Protein AF-A0A392SJQ6-F1 (afdb_monomer)

pLDDT: mean 71.36, std 21.28, range [34.12, 95.5]

Solvent-accessible surface area (backbone atoms only — not comparable to full-atom values): 6394 Å² total; per-residue (Å²): 141,80,86,84,78,87,84,79,83,85,81,83,77,79,76,85,79,89,70,94,66,86,81,72,77,79,90,54,102,75,75,79,84,72,92,80,87,76,83,51,74,65,56,51,53,47,63,72,72,57,84,88,84,81,76,66,92,79,55,59,66,70,62,54,51,51,51,42,38,74,72,68,53,77,89,69,92,82,78,80,76,72,86,78,129

Radius of gyration: 23.46 Å; Cα contacts (8 Å, |Δi|>4): 9; chains: 1; bounding box: 56×58×43 Å

Sequence (85 aa):
MVQKKDVVSEETKGDTFLGGGSSTILKNPSMKLVRMYRSTMDDLKWARKGAVSTVINGEAVPLVQQRIEDAGFTDLVITPLGADK

Foldseek 3Di:
DDDDDDDDDDDPPDDDDPDDDPPPPPPDPPDDDDDDDDDDPVNVVVVVVPDDDDDPPPDDPVVVVVVCVVVVNVPDDDDDPDPDD

Secondary structure (DSSP, 8-state):
----------------------------TT----------HHHHHHHHH----PPGGG--HHHHHHHHHHTT--S----------

Organism: NCBI:txid97028

Structure (mmCIF, N/CA/C/O backbone):
data_AF-A0A392SJQ6-F1
#
_entry.id   AF-A0A392SJQ6-F1
#
loop_
_atom_site.group_PDB
_atom_site.id
_atom_site.type_symbol
_atom_site.label_atom_id
_atom_site.label_alt_id
_atom_site.label_comp_id
_atom_site.label_asym_id
_atom_site.label_entity_id
_atom_site.label_seq_id
_atom_site.pdbx_PDB_ins_code
_atom_site.Cartn_x
_atom_site.Cartn_y
_atom_site.Cartn_z
_atom_site.occupancy
_atom_site.B_iso_or_equiv
_atom_site.auth_seq_id
_atom_site.auth_comp_id
_atom_site.auth_asym_id
_atom_site.auth_atom_id
_atom_site.pdbx_PDB_model_num
ATOM 1 N N . MET A 1 1 ? 50.163 -15.070 -5.111 1.00 39.50 1 MET A N 1
ATOM 2 C CA . MET A 1 1 ? 49.011 -15.140 -6.034 1.00 39.50 1 MET A CA 1
ATOM 3 C C . MET A 1 1 ? 47.927 -14.219 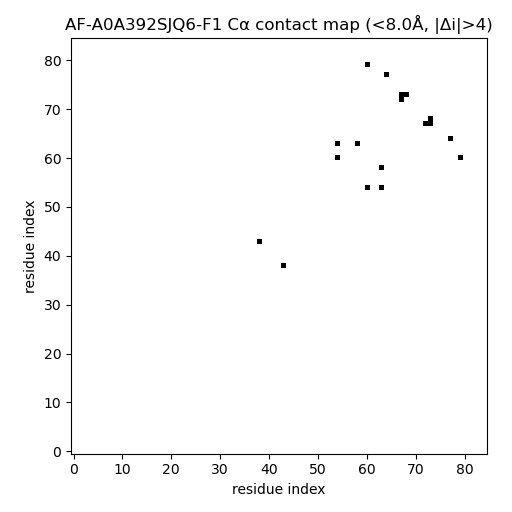-5.504 1.00 39.50 1 MET A C 1
ATOM 5 O O . MET A 1 1 ? 47.297 -14.560 -4.517 1.00 39.50 1 MET A O 1
ATOM 9 N N . VAL A 1 2 ? 47.737 -13.051 -6.109 1.00 37.00 2 VAL A N 1
ATOM 10 C CA . VAL A 1 2 ? 46.523 -12.248 -5.915 1.00 37.00 2 VAL A CA 1
ATOM 11 C C . VAL A 1 2 ? 46.045 -11.924 -7.316 1.00 37.00 2 VAL A C 1
ATOM 13 O O . VAL A 1 2 ? 46.712 -11.198 -8.050 1.00 37.00 2 VAL A O 1
ATOM 16 N N . GLN A 1 3 ? 44.958 -12.573 -7.725 1.00 44.62 3 GLN A N 1
ATOM 17 C CA . GLN A 1 3 ? 44.323 -12.272 -8.995 1.00 44.62 3 GLN A CA 1
ATOM 18 C C . GLN A 1 3 ? 43.511 -10.992 -8.837 1.00 44.62 3 GLN A C 1
ATOM 20 O O . GLN A 1 3 ? 42.598 -10.905 -8.018 1.00 44.62 3 GLN A O 1
ATOM 25 N N . LYS A 1 4 ? 43.891 -10.008 -9.643 1.00 43.56 4 LYS A N 1
ATOM 26 C CA . LYS A 1 4 ? 43.121 -8.821 -9.979 1.00 43.56 4 LYS A CA 1
ATOM 27 C C . LYS A 1 4 ? 41.849 -9.268 -10.714 1.00 43.56 4 LYS A C 1
ATOM 29 O O . LYS A 1 4 ? 41.939 -10.059 -11.650 1.00 43.56 4 LYS A O 1
ATOM 34 N N . LYS A 1 5 ? 40.681 -8.775 -10.302 1.00 44.09 5 LYS A N 1
ATOM 35 C CA . LYS A 1 5 ? 39.474 -8.788 -11.135 1.00 44.09 5 LYS A CA 1
ATOM 36 C C . LYS A 1 5 ? 38.930 -7.374 -11.204 1.00 44.09 5 LYS A C 1
ATOM 38 O O . LYS A 1 5 ? 38.332 -6.875 -10.256 1.00 44.09 5 LYS A O 1
ATOM 43 N N . ASP A 1 6 ? 39.212 -6.752 -12.337 1.00 43.66 6 ASP A N 1
ATOM 44 C CA . ASP A 1 6 ? 38.555 -5.551 -12.815 1.00 43.66 6 ASP A CA 1
ATOM 45 C C . ASP A 1 6 ? 37.058 -5.867 -13.000 1.00 43.66 6 ASP A C 1
ATOM 47 O O . ASP A 1 6 ? 36.697 -6.766 -13.761 1.00 43.66 6 ASP A O 1
ATOM 51 N N . VAL A 1 7 ? 36.185 -5.170 -12.270 1.00 42.28 7 VAL A N 1
ATOM 52 C CA . VAL A 1 7 ? 34.743 -5.153 -12.553 1.00 42.28 7 VAL A CA 1
ATOM 53 C C . VAL A 1 7 ? 34.487 -3.929 -13.413 1.00 42.28 7 VAL A C 1
ATOM 55 O O . VAL A 1 7 ? 34.582 -2.790 -12.958 1.00 42.28 7 VAL A O 1
ATOM 58 N N . VAL A 1 8 ? 34.248 -4.208 -14.691 1.00 37.03 8 VAL A N 1
ATOM 59 C CA . VAL A 1 8 ? 33.953 -3.237 -15.736 1.00 37.03 8 VAL A CA 1
ATOM 60 C C . VAL A 1 8 ? 32.441 -2.989 -15.793 1.00 37.03 8 VAL A C 1
ATOM 62 O O . VAL A 1 8 ? 31.649 -3.925 -15.779 1.00 37.03 8 VAL A O 1
ATOM 65 N N . SER A 1 9 ? 32.118 -1.697 -15.809 1.00 42.78 9 SER A N 1
ATOM 66 C CA . SER A 1 9 ? 31.028 -0.971 -16.474 1.00 42.78 9 SER A CA 1
ATOM 67 C C . SER A 1 9 ? 29.614 -1.554 -16.572 1.00 42.78 9 SER A C 1
ATOM 69 O O . SER A 1 9 ? 29.367 -2.481 -17.331 1.00 42.78 9 SER A O 1
ATOM 71 N N . GLU A 1 10 ? 28.655 -0.784 -16.047 1.00 34.12 10 GLU A N 1
ATOM 72 C CA . GLU A 1 10 ? 27.490 -0.380 -16.844 1.00 34.12 10 GLU A CA 1
ATOM 73 C C . GLU A 1 10 ? 27.053 1.041 -16.438 1.00 34.12 10 GLU A C 1
ATOM 75 O O . GLU A 1 10 ? 26.240 1.253 -15.543 1.00 34.12 10 GLU A O 1
ATOM 80 N N . GLU A 1 11 ? 27.658 2.053 -17.067 1.00 36.91 11 GLU A N 1
ATOM 81 C CA . GLU A 1 11 ? 27.063 3.388 -17.116 1.00 36.91 11 GLU A CA 1
ATOM 82 C C . GLU A 1 11 ? 26.054 3.382 -18.265 1.00 36.91 11 GLU A C 1
ATOM 84 O O . GLU A 1 11 ? 26.422 3.409 -19.442 1.00 36.91 11 GLU A O 1
ATOM 89 N N . THR A 1 12 ? 24.764 3.329 -17.940 1.00 38.88 12 THR A N 1
ATOM 90 C CA . THR A 1 12 ? 23.706 3.562 -18.924 1.00 38.88 12 THR A CA 1
ATOM 91 C C . THR A 1 12 ? 23.752 5.019 -19.369 1.00 38.88 12 THR A C 1
ATOM 93 O O . THR A 1 12 ? 23.275 5.927 -18.688 1.00 38.88 12 THR A O 1
ATOM 96 N N . LYS A 1 13 ? 24.356 5.220 -20.541 1.00 41.62 13 LYS A N 1
ATOM 97 C CA . LYS A 1 13 ? 24.353 6.449 -21.329 1.00 41.62 13 LYS A CA 1
ATOM 98 C C . LYS A 1 13 ? 22.906 6.845 -21.631 1.00 41.62 1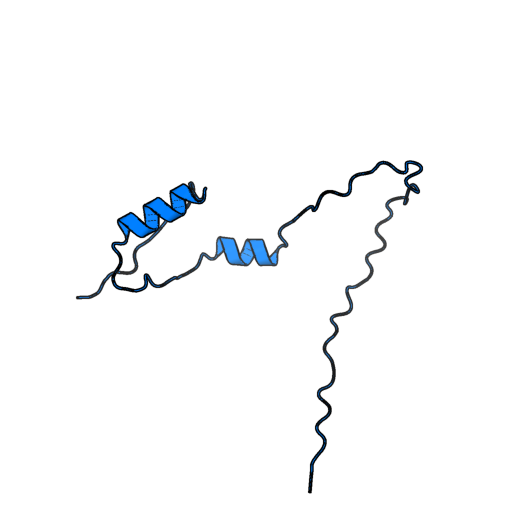3 LYS A C 1
ATOM 100 O O . LYS A 1 13 ? 22.274 6.276 -22.516 1.00 41.62 13 LYS A O 1
ATOM 105 N N . GLY A 1 14 ? 22.388 7.812 -20.874 1.00 37.34 14 GLY A N 1
ATOM 106 C CA . GLY A 1 14 ? 21.136 8.490 -21.191 1.00 37.34 14 GLY A CA 1
ATOM 107 C C . GLY A 1 14 ? 21.250 9.129 -22.570 1.00 37.34 14 GLY A C 1
ATOM 108 O O . GLY A 1 14 ? 22.080 10.012 -22.790 1.00 37.34 14 GLY A O 1
ATOM 109 N N . ASP A 1 15 ? 20.466 8.613 -23.508 1.00 37.91 15 ASP A N 1
ATOM 110 C CA . ASP A 1 15 ? 20.421 9.080 -24.882 1.00 37.91 15 ASP A CA 1
ATOM 111 C C . ASP A 1 15 ? 19.927 10.532 -24.950 1.00 37.91 15 ASP A C 1
ATOM 113 O O . ASP A 1 15 ? 19.028 10.963 -24.220 1.00 37.91 15 ASP A O 1
ATOM 117 N N . THR A 1 16 ? 20.570 11.307 -25.815 1.00 40.62 16 THR A N 1
ATOM 118 C CA . THR A 1 16 ? 20.337 12.739 -25.978 1.00 40.62 16 THR A CA 1
ATOM 119 C C . THR A 1 16 ? 19.134 12.943 -26.890 1.00 40.62 16 THR A C 1
ATOM 121 O O . THR A 1 16 ? 19.264 12.960 -28.111 1.00 40.62 16 THR A O 1
ATOM 124 N N . PHE A 1 17 ? 17.957 13.173 -26.308 1.00 34.66 17 PHE A N 1
ATOM 125 C CA . PHE A 1 17 ? 16.841 13.764 -27.043 1.00 34.66 17 PHE A CA 1
ATOM 126 C C . PHE A 1 17 ? 17.033 15.283 -27.142 1.00 34.66 17 PHE A C 1
ATOM 128 O O . PHE A 1 17 ? 16.752 16.032 -26.206 1.00 34.66 17 PHE A O 1
ATOM 135 N N . LEU A 1 18 ? 17.490 15.748 -28.308 1.00 44.06 18 LEU A N 1
ATOM 136 C CA . LEU A 1 18 ? 17.426 17.152 -28.719 1.00 44.06 18 LEU A CA 1
ATOM 137 C C . LEU A 1 18 ? 15.982 17.497 -29.115 1.00 44.06 18 LEU A C 1
ATOM 139 O O . LEU A 1 18 ? 15.633 17.558 -30.291 1.00 44.06 18 LEU A O 1
ATOM 143 N N . GLY A 1 19 ? 15.126 17.694 -28.115 1.00 36.34 19 GLY A N 1
ATOM 144 C CA . GLY A 1 19 ? 13.810 18.309 -28.277 1.00 36.34 19 GLY A CA 1
ATOM 145 C C . GLY A 1 19 ? 13.903 19.787 -27.918 1.00 36.34 19 GLY A C 1
ATOM 146 O O . GLY A 1 19 ? 14.055 20.125 -26.748 1.00 36.34 19 GLY A O 1
ATOM 147 N N . GLY A 1 20 ? 13.866 20.659 -28.926 1.00 41.81 20 GLY A N 1
ATOM 148 C CA . GLY A 1 20 ? 14.057 22.101 -28.787 1.00 41.81 20 GLY A CA 1
ATOM 149 C C . GLY A 1 20 ? 13.127 22.752 -27.762 1.00 41.81 20 GLY A C 1
ATOM 150 O O . GLY A 1 20 ? 11.955 22.997 -28.029 1.00 41.81 20 GLY A O 1
ATOM 151 N N . GLY A 1 21 ? 13.691 23.103 -26.612 1.00 40.72 21 GLY A N 1
ATOM 152 C CA . GLY A 1 21 ? 13.176 24.118 -25.708 1.00 40.72 21 GLY A CA 1
ATOM 153 C C . GLY A 1 21 ? 14.285 25.136 -25.513 1.00 40.72 21 GLY A C 1
ATOM 154 O O . GLY A 1 21 ? 15.305 24.823 -24.906 1.00 40.72 21 GLY A O 1
ATOM 155 N N . SER A 1 22 ? 14.119 26.324 -26.091 1.00 45.66 22 SER A N 1
ATOM 156 C CA . SER A 1 22 ? 15.027 27.456 -25.9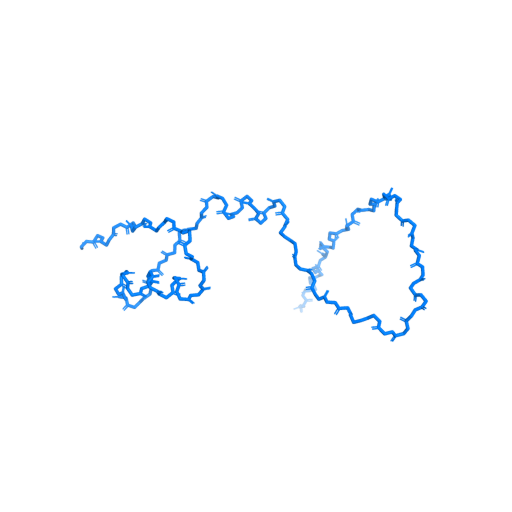18 1.00 45.66 22 SER A CA 1
ATOM 157 C C . SER A 1 22 ? 15.370 27.619 -24.437 1.00 45.66 22 SER A C 1
ATOM 159 O O . SER A 1 22 ? 14.508 27.989 -23.640 1.00 45.66 22 SER A O 1
ATOM 161 N N . SER A 1 23 ? 16.623 27.345 -24.070 1.00 49.59 23 SER A N 1
ATOM 162 C CA . SER A 1 23 ? 17.146 27.644 -22.741 1.00 49.59 23 SER A CA 1
ATOM 163 C C . SER A 1 23 ? 17.227 29.161 -22.615 1.00 49.59 23 SER A C 1
ATOM 165 O O . SER A 1 23 ? 18.226 29.792 -22.962 1.00 49.59 23 SER A O 1
ATOM 167 N N 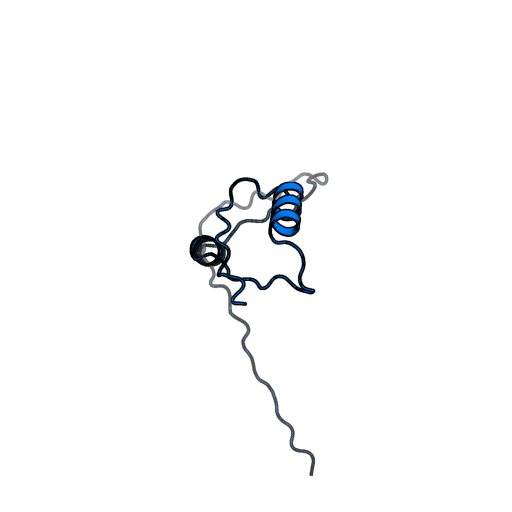. THR A 1 24 ? 16.129 29.781 -22.185 1.00 47.59 24 THR A N 1
ATOM 168 C CA . THR A 1 24 ? 16.175 31.151 -21.695 1.00 47.59 24 THR A CA 1
ATOM 169 C C . THR A 1 24 ? 16.972 31.110 -20.405 1.00 47.59 24 THR A C 1
ATOM 171 O O . THR A 1 24 ? 16.467 30.703 -19.360 1.00 47.59 24 THR A O 1
ATOM 174 N N . ILE A 1 25 ? 18.238 31.499 -20.514 1.00 59.31 25 ILE A N 1
ATOM 175 C CA . ILE A 1 25 ? 19.117 31.888 -19.416 1.00 59.31 25 ILE A CA 1
ATOM 176 C C . ILE A 1 25 ? 18.273 32.624 -18.365 1.00 59.31 25 ILE A C 1
ATOM 178 O O . ILE A 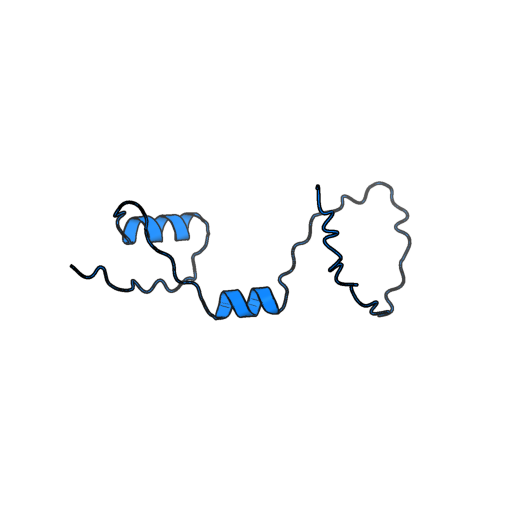1 25 ? 17.756 33.713 -18.628 1.00 59.31 25 ILE A O 1
ATOM 182 N N . LEU A 1 26 ? 18.091 32.009 -17.196 1.00 61.16 26 LEU A N 1
ATOM 183 C CA . LEU A 1 26 ? 17.335 32.588 -16.090 1.00 61.16 26 LEU A CA 1
ATOM 184 C C . LEU A 1 26 ? 18.128 33.772 -15.520 1.00 61.16 26 LEU A C 1
ATOM 186 O O . LEU A 1 26 ? 19.051 33.609 -14.726 1.00 61.16 26 LEU A O 1
ATOM 190 N 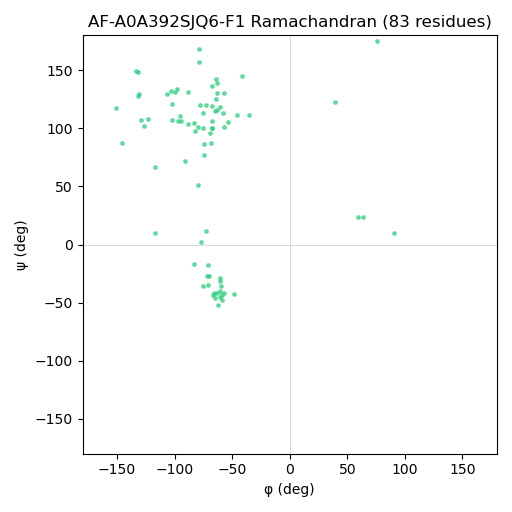N . LYS A 1 27 ? 17.799 34.984 -15.977 1.00 56.84 27 LYS A N 1
ATOM 191 C CA . LYS A 1 27 ? 18.370 36.260 -15.514 1.00 56.84 27 LYS A CA 1
ATOM 192 C C . LYS A 1 27 ? 17.739 36.727 -14.193 1.00 56.84 27 LYS A C 1
ATOM 194 O O . LYS A 1 27 ? 17.272 37.859 -14.093 1.00 56.84 27 LYS A O 1
ATOM 199 N N . ASN A 1 28 ? 17.689 35.878 -13.173 1.00 65.81 28 ASN A N 1
ATOM 200 C CA . ASN A 1 28 ? 17.224 36.273 -11.842 1.00 65.81 28 ASN A CA 1
ATOM 201 C C . ASN A 1 28 ? 17.890 35.426 -10.737 1.00 65.81 28 ASN A C 1
ATOM 203 O O . ASN A 1 28 ? 17.670 34.220 -10.656 1.00 65.81 28 ASN A O 1
ATOM 207 N N . PRO A 1 29 ? 18.668 36.040 -9.826 1.00 62.72 29 PRO A N 1
ATOM 208 C CA . PRO A 1 29 ? 19.385 35.319 -8.768 1.00 62.72 29 PRO A CA 1
ATOM 209 C C . PRO A 1 29 ? 18.480 34.780 -7.638 1.00 62.72 29 PRO A C 1
ATOM 211 O O . PRO A 1 29 ? 18.984 34.363 -6.601 1.00 62.72 29 PRO A O 1
ATOM 214 N N . SER A 1 30 ? 17.153 34.781 -7.805 1.00 70.25 30 SER A N 1
ATOM 215 C CA . SER A 1 30 ? 16.178 34.415 -6.766 1.00 70.25 30 SER A CA 1
ATOM 216 C C . SER A 1 30 ? 15.320 33.186 -7.086 1.00 70.25 30 SER A C 1
ATOM 218 O O . SER A 1 30 ? 14.365 32.902 -6.360 1.00 70.25 30 SER A O 1
ATOM 220 N N . MET A 1 31 ? 15.628 32.421 -8.137 1.00 71.50 31 MET A N 1
ATOM 221 C CA . MET A 1 31 ? 14.851 31.217 -8.443 1.00 71.50 31 MET A CA 1
ATOM 222 C C . MET A 1 31 ? 15.179 30.076 -7.481 1.00 71.50 31 MET A C 1
ATOM 224 O O . MET A 1 31 ? 16.176 29.369 -7.614 1.00 71.50 31 MET A O 1
ATOM 228 N N . LYS A 1 32 ? 14.295 29.891 -6.498 1.00 78.06 32 LYS A N 1
ATOM 229 C CA . LYS A 1 32 ? 14.308 28.750 -5.585 1.00 78.06 32 LYS A CA 1
ATOM 230 C C . LYS A 1 32 ? 13.975 27.486 -6.377 1.00 78.06 32 LYS A C 1
ATOM 232 O O . LYS A 1 32 ? 12.830 27.280 -6.772 1.00 78.06 32 LYS A O 1
ATOM 237 N N . LEU A 1 33 ? 14.981 26.650 -6.628 1.00 81.44 33 LEU A N 1
ATOM 238 C CA . LEU A 1 33 ? 14.782 25.364 -7.287 1.00 81.44 33 LEU A CA 1
ATOM 239 C C . LEU A 1 33 ? 13.980 24.448 -6.351 1.00 81.44 33 LEU A C 1
ATOM 241 O O . LEU A 1 33 ? 14.414 24.154 -5.237 1.00 81.44 33 LEU A O 1
ATOM 245 N N . VAL A 1 34 ? 12.797 24.017 -6.787 1.00 85.69 34 VAL A N 1
ATOM 246 C CA . VAL A 1 34 ? 11.977 23.043 -6.057 1.00 85.69 34 VAL A CA 1
ATOM 247 C C . VAL A 1 34 ? 12.227 21.665 -6.657 1.00 85.69 34 VAL A C 1
ATOM 249 O O . VAL A 1 34 ? 12.240 21.502 -7.877 1.00 85.69 34 VAL A O 1
ATOM 252 N N . ARG A 1 35 ? 12.439 20.661 -5.800 1.00 88.00 35 ARG A N 1
ATOM 253 C CA . ARG A 1 35 ? 12.541 19.262 -6.230 1.00 88.00 35 ARG A CA 1
ATOM 254 C C . ARG A 1 35 ? 11.207 18.837 -6.841 1.00 88.00 35 ARG A C 1
ATOM 256 O O . ARG A 1 35 ? 10.198 18.786 -6.149 1.00 88.00 35 ARG A O 1
ATOM 263 N N . MET A 1 36 ? 11.232 18.522 -8.131 1.00 87.81 36 MET A N 1
ATOM 264 C CA . MET A 1 36 ? 10.107 17.953 -8.863 1.00 87.81 36 MET A CA 1
ATOM 265 C C . MET A 1 36 ? 10.357 16.454 -9.030 1.00 87.81 36 MET A C 1
ATOM 267 O O . MET A 1 36 ? 11.362 16.065 -9.624 1.00 87.81 36 MET A O 1
ATOM 271 N N . TYR A 1 37 ? 9.455 15.618 -8.523 1.00 88.25 37 TYR A N 1
ATOM 272 C CA . TYR A 1 37 ? 9.481 14.175 -8.758 1.00 88.25 37 TYR A CA 1
ATOM 273 C C . TYR A 1 37 ? 8.420 13.833 -9.802 1.00 88.25 37 TYR A C 1
ATOM 275 O O . TYR A 1 37 ? 7.289 14.309 -9.722 1.00 88.25 37 TYR A O 1
ATOM 283 N N . ARG A 1 38 ? 8.792 13.040 -10.808 1.00 92.31 38 ARG A N 1
ATOM 284 C CA . ARG A 1 38 ? 7.875 12.550 -11.841 1.00 92.31 38 ARG A CA 1
ATOM 285 C C . ARG A 1 38 ? 8.071 11.050 -11.970 1.00 92.31 38 ARG A C 1
ATOM 287 O O . ARG A 1 38 ? 9.204 10.605 -12.116 1.00 92.31 38 ARG A O 1
ATOM 294 N N . SER A 1 39 ? 6.975 10.303 -11.925 1.00 93.69 39 SER A N 1
ATOM 295 C CA . SER A 1 39 ? 6.996 8.866 -12.175 1.00 93.69 39 SER A CA 1
ATOM 296 C C . SER A 1 39 ? 7.343 8.591 -13.634 1.00 93.69 39 SER A C 1
ATOM 298 O O . SER A 1 39 ? 6.827 9.244 -14.548 1.00 93.69 39 SER A O 1
ATOM 300 N N . THR A 1 40 ? 8.207 7.612 -13.847 1.00 95.38 40 THR A N 1
ATOM 301 C CA . THR A 1 40 ? 8.491 7.035 -15.156 1.00 95.38 40 THR A CA 1
ATOM 302 C C . THR A 1 40 ? 7.392 6.050 -15.557 1.00 95.38 40 THR A C 1
ATOM 304 O O . THR A 1 40 ? 6.549 5.648 -14.752 1.00 95.38 40 THR A O 1
ATOM 307 N N . MET A 1 41 ? 7.390 5.628 -16.823 1.00 95.50 41 MET A N 1
ATOM 308 C CA . MET A 1 41 ? 6.459 4.596 -17.286 1.00 95.50 41 MET A CA 1
ATOM 309 C C . MET A 1 41 ? 6.657 3.268 -16.539 1.00 95.50 41 MET A C 1
ATOM 311 O O . MET A 1 41 ? 5.692 2.536 -16.330 1.00 95.50 41 MET A O 1
ATOM 315 N N . ASP A 1 42 ? 7.882 2.955 -16.123 1.00 94.44 42 ASP A N 1
ATOM 316 C CA . ASP A 1 42 ? 8.168 1.711 -15.412 1.00 94.44 42 ASP A CA 1
ATOM 317 C C . ASP A 1 42 ? 7.689 1.763 -13.960 1.00 94.44 42 ASP A C 1
ATOM 319 O O . ASP A 1 42 ? 7.102 0.785 -13.495 1.00 94.44 42 ASP A O 1
ATOM 323 N N . ASP A 1 43 ? 7.777 2.927 -13.307 1.00 92.62 43 ASP A N 1
ATOM 324 C CA . ASP A 1 43 ? 7.154 3.154 -11.993 1.00 92.62 43 ASP A CA 1
ATOM 325 C C . ASP A 1 43 ? 5.636 2.932 -12.064 1.00 92.62 43 ASP A C 1
ATOM 327 O O . ASP A 1 43 ? 5.047 2.255 -11.219 1.00 92.62 43 ASP A O 1
ATOM 331 N N . LEU A 1 44 ? 4.995 3.448 -13.120 1.00 90.88 44 LEU A N 1
ATOM 332 C CA . LEU A 1 44 ? 3.559 3.266 -13.344 1.00 90.88 44 LEU A CA 1
ATOM 333 C C . LEU A 1 44 ? 3.200 1.802 -13.614 1.00 90.88 44 LEU A C 1
ATOM 335 O O . LEU A 1 44 ? 2.191 1.314 -13.102 1.00 90.88 44 LEU A O 1
ATOM 339 N N . LYS A 1 45 ? 3.997 1.085 -14.416 1.00 93.50 45 LYS A N 1
ATOM 340 C CA . LYS A 1 45 ? 3.786 -0.351 -14.665 1.00 93.50 45 LYS A CA 1
ATOM 341 C C . LYS A 1 45 ? 3.932 -1.162 -13.381 1.00 93.50 45 LYS A C 1
ATOM 343 O O . LYS A 1 45 ? 3.141 -2.078 -13.176 1.00 93.50 45 LYS A O 1
ATOM 348 N N . TRP A 1 46 ? 4.924 -0.851 -12.548 1.00 90.38 46 TRP A N 1
ATOM 349 C CA . TRP A 1 46 ? 5.125 -1.511 -11.261 1.00 90.38 46 TRP A CA 1
ATOM 350 C C . TRP A 1 46 ? 3.927 -1.278 -10.336 1.00 90.38 46 TRP A C 1
ATOM 352 O O . TRP A 1 46 ? 3.307 -2.245 -9.900 1.00 90.38 46 TRP A O 1
ATOM 362 N N . ALA A 1 47 ? 3.516 -0.021 -10.145 1.00 88.38 47 ALA A N 1
ATOM 363 C CA . ALA A 1 47 ? 2.395 0.318 -9.269 1.00 88.38 47 ALA A CA 1
ATOM 364 C C . ALA A 1 47 ? 1.078 -0.341 -9.718 1.00 88.38 47 ALA A C 1
ATOM 366 O O . ALA A 1 47 ? 0.323 -0.855 -8.897 1.00 88.38 47 ALA A O 1
ATOM 367 N N . ARG A 1 48 ? 0.818 -0.392 -11.033 1.00 89.50 48 ARG A N 1
ATOM 368 C CA . ARG A 1 48 ? -0.398 -1.007 -11.599 1.00 89.50 48 ARG A CA 1
ATOM 369 C C . ARG A 1 48 ? -0.439 -2.528 -11.490 1.00 89.50 48 ARG A C 1
ATOM 371 O O . ARG A 1 48 ? -1.528 -3.089 -11.481 1.00 89.50 48 ARG A O 1
ATOM 378 N N . LYS A 1 49 ? 0.714 -3.200 -11.444 1.00 90.75 49 LYS A N 1
ATOM 379 C CA . LYS A 1 49 ? 0.773 -4.654 -11.214 1.00 90.75 49 LYS A CA 1
ATOM 380 C C . LYS A 1 49 ? 0.416 -5.022 -9.771 1.00 90.75 49 LYS A C 1
ATOM 382 O O . LYS A 1 49 ? 0.090 -6.177 -9.517 1.00 90.75 49 LYS A O 1
ATOM 387 N N . GLY A 1 50 ? 0.461 -4.051 -8.859 1.00 86.38 50 GLY A N 1
ATOM 388 C CA . GLY A 1 50 ? 0.323 -4.277 -7.429 1.00 86.38 50 GLY A CA 1
ATOM 389 C C . GLY A 1 50 ? 1.593 -4.867 -6.814 1.00 86.38 50 GLY A C 1
ATOM 390 O O . GLY A 1 50 ? 2.567 -5.184 -7.500 1.00 86.38 50 GLY A O 1
ATOM 391 N N . ALA A 1 51 ? 1.575 -5.007 -5.493 1.00 84.88 51 ALA A N 1
ATOM 392 C CA . ALA A 1 51 ? 2.648 -5.614 -4.721 1.00 84.88 51 ALA A CA 1
ATOM 393 C C . ALA A 1 51 ? 2.066 -6.635 -3.740 1.00 84.88 51 ALA A C 1
ATOM 395 O O . ALA A 1 51 ? 0.956 -6.465 -3.239 1.00 84.88 51 ALA A O 1
ATOM 396 N N . VAL A 1 52 ? 2.836 -7.681 -3.455 1.00 86.75 52 VAL A N 1
ATOM 397 C CA . VAL A 1 52 ? 2.544 -8.634 -2.381 1.00 86.75 52 VAL A CA 1
ATOM 398 C C . VAL A 1 52 ? 3.527 -8.358 -1.254 1.00 86.75 52 VAL A C 1
ATOM 400 O O . VAL A 1 52 ? 4.729 -8.254 -1.494 1.00 86.75 52 VAL A O 1
ATOM 403 N N . SER A 1 53 ? 3.011 -8.217 -0.037 1.00 84.00 53 SER A N 1
ATOM 404 C CA . SER A 1 53 ? 3.812 -7.978 1.160 1.00 84.00 53 SER A CA 1
ATOM 405 C C . SER A 1 53 ? 3.357 -8.901 2.284 1.00 84.00 53 SER A C 1
ATOM 407 O O . SER A 1 53 ? 2.181 -9.259 2.361 1.00 84.00 53 SER A O 1
ATOM 409 N N . THR A 1 54 ? 4.291 -9.272 3.155 1.00 86.50 54 THR A N 1
ATOM 410 C CA . THR A 1 54 ? 4.023 -10.099 4.333 1.00 86.50 54 THR A CA 1
ATOM 411 C C . THR A 1 54 ? 3.914 -9.206 5.555 1.00 86.50 54 THR A C 1
ATOM 413 O O . THR A 1 54 ? 4.789 -8.378 5.813 1.00 86.50 54 THR A O 1
ATOM 416 N N . VAL A 1 55 ? 2.858 -9.400 6.340 1.00 84.19 55 VAL A N 1
ATOM 417 C CA . VAL A 1 55 ? 2.740 -8.752 7.645 1.00 84.19 55 VAL A CA 1
ATOM 418 C C . VAL A 1 55 ? 3.710 -9.425 8.614 1.00 84.19 55 VAL A C 1
ATOM 420 O O . VAL A 1 55 ? 3.640 -10.630 8.849 1.00 84.19 55 VAL A O 1
ATOM 423 N N . ILE A 1 56 ? 4.645 -8.651 9.158 1.00 84.44 56 ILE A N 1
ATOM 424 C CA . ILE A 1 56 ? 5.627 -9.146 10.126 1.00 84.44 56 ILE A CA 1
ATOM 425 C C . ILE A 1 56 ? 5.005 -9.273 11.524 1.00 84.44 56 ILE A C 1
ATOM 427 O O . ILE A 1 56 ? 4.027 -8.605 11.850 1.00 84.44 56 ILE A O 1
ATOM 431 N N . ASN A 1 57 ? 5.600 -10.118 12.371 1.00 82.38 57 ASN A N 1
ATOM 432 C CA . ASN A 1 57 ? 5.288 -10.228 13.804 1.00 82.38 57 ASN A CA 1
ATOM 433 C C . ASN A 1 57 ? 3.832 -10.584 14.156 1.00 82.38 57 ASN A C 1
ATOM 435 O O . ASN A 1 57 ? 3.384 -10.290 15.262 1.00 82.38 57 ASN A O 1
ATOM 439 N N . GLY A 1 58 ? 3.095 -11.222 13.241 1.00 79.62 58 GLY A N 1
ATOM 440 C CA . GLY A 1 58 ? 1.711 -11.641 13.493 1.00 79.62 58 GLY A CA 1
ATOM 441 C C . GLY A 1 58 ? 0.765 -10.466 13.734 1.00 79.62 58 GLY A C 1
ATOM 442 O O . GLY A 1 58 ? -0.258 -10.613 14.400 1.00 79.62 58 GLY A O 1
ATOM 443 N N . GLU A 1 59 ? 1.128 -9.286 13.239 1.00 83.12 59 GLU A N 1
ATOM 444 C CA . GLU A 1 59 ? 0.320 -8.103 13.433 1.00 83.12 59 GLU A CA 1
ATOM 445 C C . GLU A 1 59 ? -1.044 -8.238 12.747 1.00 83.12 59 GLU A C 1
ATOM 447 O O . GLU A 1 59 ? -1.181 -8.811 11.665 1.00 83.12 59 GLU A O 1
ATOM 452 N N . ALA A 1 60 ? -2.079 -7.714 13.400 1.00 84.75 60 ALA A N 1
ATOM 453 C CA . ALA A 1 60 ? -3.431 -7.795 12.883 1.00 84.75 60 ALA A CA 1
ATOM 454 C C . ALA A 1 60 ? -3.535 -7.017 11.561 1.00 84.75 60 ALA A C 1
ATOM 456 O O . ALA A 1 60 ? -3.252 -5.819 11.512 1.00 84.75 60 ALA A O 1
ATOM 457 N N . VAL A 1 61 ? -4.004 -7.685 10.501 1.00 84.94 61 VAL A N 1
ATOM 458 C CA . VAL A 1 61 ? -4.220 -7.077 9.175 1.00 84.94 61 VAL A CA 1
ATOM 459 C C . VAL A 1 61 ? -4.999 -5.751 9.249 1.00 84.94 61 VAL A C 1
ATOM 461 O O . VAL A 1 61 ? -4.547 -4.797 8.619 1.00 84.94 61 VAL A O 1
ATOM 464 N N . PRO A 1 62 ? -6.074 -5.607 10.057 1.00 87.38 62 PRO A N 1
ATOM 465 C CA . PRO A 1 62 ? -6.778 -4.328 10.182 1.00 87.38 62 PRO A CA 1
ATOM 466 C C . PRO A 1 62 ? -5.901 -3.171 10.686 1.00 87.38 62 PRO A C 1
ATOM 468 O O . PRO A 1 62 ? -6.044 -2.042 10.229 1.00 87.38 62 PRO A O 1
ATOM 471 N N . LEU A 1 63 ? -4.950 -3.439 11.588 1.00 88.81 63 LEU A N 1
ATOM 472 C CA . LEU A 1 63 ? -4.042 -2.412 12.112 1.00 88.81 63 LEU A CA 1
ATOM 473 C C . LEU A 1 63 ? -3.025 -1.966 11.051 1.00 88.81 63 LEU A C 1
ATOM 475 O O . LEU A 1 63 ? -2.643 -0.797 10.980 1.00 88.81 63 LEU A O 1
ATOM 479 N N . VAL A 1 64 ? -2.596 -2.898 10.197 1.00 88.81 64 VAL A N 1
ATOM 480 C CA . VAL A 1 64 ? -1.749 -2.587 9.041 1.00 88.81 64 VAL A CA 1
ATOM 481 C C . VAL A 1 64 ? -2.513 -1.735 8.029 1.00 88.81 64 VAL A C 1
ATOM 483 O O . VAL A 1 64 ? -1.960 -0.745 7.558 1.00 88.81 64 VAL A O 1
ATOM 486 N N . GLN A 1 65 ? -3.776 -2.066 7.746 1.00 88.56 65 GLN A N 1
ATOM 487 C CA . GLN A 1 65 ? -4.636 -1.280 6.855 1.00 88.56 65 GLN A CA 1
ATOM 488 C C . GLN A 1 65 ? -4.811 0.157 7.360 1.00 88.56 65 GLN A C 1
ATOM 490 O O . GLN A 1 65 ? -4.552 1.091 6.605 1.00 88.56 65 GLN A O 1
ATOM 495 N N . GLN A 1 66 ? -5.117 0.339 8.649 1.00 90.62 66 GLN A N 1
ATOM 496 C CA . GLN A 1 66 ? -5.274 1.673 9.235 1.00 90.62 66 GLN A CA 1
ATOM 497 C C . GLN A 1 66 ? -4.015 2.537 9.060 1.00 90.62 66 GLN A C 1
ATOM 499 O O . GLN A 1 66 ? -4.102 3.700 8.690 1.00 90.62 66 GLN A O 1
ATOM 504 N N . ARG A 1 67 ? -2.818 1.974 9.255 1.00 91.81 67 ARG A N 1
ATOM 505 C CA . ARG A 1 67 ? -1.577 2.749 9.085 1.00 91.81 67 ARG A CA 1
ATOM 506 C C . ARG A 1 67 ? -1.243 3.066 7.634 1.00 91.81 67 ARG A C 1
ATOM 508 O O . ARG A 1 67 ? -0.562 4.056 7.378 1.00 91.81 67 ARG A O 1
ATOM 515 N N . ILE A 1 68 ? -1.683 2.232 6.694 1.00 90.75 68 ILE A N 1
ATOM 516 C CA . ILE A 1 68 ? -1.586 2.541 5.264 1.00 90.75 68 ILE A CA 1
ATOM 517 C C . ILE A 1 68 ? -2.474 3.755 4.961 1.00 90.75 68 ILE A C 1
ATOM 519 O O . ILE A 1 68 ? -2.002 4.713 4.348 1.00 90.75 68 ILE A O 1
ATOM 523 N N . GLU A 1 69 ? -3.705 3.769 5.470 1.00 91.94 69 GLU A N 1
ATOM 524 C CA . GLU A 1 69 ? -4.608 4.919 5.346 1.00 91.94 69 GLU A CA 1
ATOM 525 C C . GLU A 1 69 ? -4.027 6.181 6.007 1.00 91.94 69 GLU A C 1
ATOM 527 O O . GLU A 1 69 ? -3.992 7.235 5.368 1.00 91.94 69 GLU A O 1
ATOM 532 N N . ASP A 1 70 ? -3.477 6.071 7.224 1.00 94.00 70 ASP A N 1
ATOM 533 C CA . ASP A 1 70 ? -2.825 7.179 7.945 1.00 94.00 70 ASP A CA 1
ATOM 534 C C . ASP A 1 70 ? -1.613 7.748 7.179 1.00 94.00 70 ASP A C 1
ATOM 536 O O . ASP A 1 70 ? -1.299 8.936 7.283 1.00 94.00 70 ASP A O 1
ATOM 540 N N . ALA A 1 71 ? -0.936 6.923 6.374 1.00 92.31 71 ALA A N 1
ATOM 541 C CA . ALA A 1 71 ? 0.150 7.348 5.489 1.00 92.31 71 ALA A CA 1
ATOM 542 C C . ALA A 1 71 ? -0.343 8.054 4.206 1.00 92.31 71 ALA A C 1
ATOM 544 O O . ALA A 1 71 ? 0.473 8.457 3.372 1.00 92.31 71 ALA A O 1
ATOM 545 N N . GLY A 1 72 ? -1.657 8.241 4.050 1.00 92.62 72 GLY A N 1
ATOM 546 C CA . GLY A 1 72 ? -2.282 8.950 2.932 1.00 92.62 72 GLY A CA 1
ATOM 547 C C . GLY A 1 72 ? -2.646 8.057 1.747 1.00 92.62 72 GLY A C 1
ATOM 548 O O . GLY A 1 72 ? -3.013 8.563 0.686 1.00 92.62 72 GLY A O 1
ATOM 549 N N . PHE A 1 73 ? -2.560 6.738 1.905 1.00 89.12 73 PHE A N 1
ATOM 550 C CA . PHE A 1 73 ? -2.924 5.769 0.878 1.00 89.12 73 PHE A CA 1
ATOM 551 C C . PHE A 1 73 ? -4.397 5.363 1.013 1.00 89.12 73 PHE A C 1
ATOM 553 O O . PHE A 1 73 ? -4.717 4.258 1.442 1.00 89.12 73 PHE A O 1
ATOM 560 N N . THR A 1 74 ? -5.302 6.275 0.662 1.00 88.81 74 THR A N 1
ATOM 561 C CA . THR A 1 74 ? -6.752 6.096 0.857 1.00 88.81 74 THR A CA 1
ATOM 562 C C . THR A 1 74 ? -7.450 5.296 -0.247 1.00 88.81 74 THR A C 1
ATOM 564 O O . THR A 1 74 ? -8.563 4.825 -0.041 1.00 88.81 74 THR A O 1
ATOM 567 N N . ASP A 1 75 ? -6.815 5.133 -1.410 1.00 86.88 75 ASP A N 1
ATOM 568 C CA . ASP A 1 75 ? -7.374 4.441 -2.581 1.00 86.88 75 ASP A CA 1
ATOM 569 C C . ASP A 1 75 ? -6.542 3.194 -2.923 1.00 86.88 75 ASP A C 1
ATOM 571 O O . ASP A 1 75 ? -5.818 3.138 -3.919 1.00 86.88 75 ASP A O 1
ATOM 575 N N . LEU A 1 76 ? -6.571 2.206 -2.023 1.00 83.50 76 LEU A N 1
ATOM 576 C CA . LEU A 1 76 ? -5.849 0.942 -2.168 1.00 83.50 76 LEU A CA 1
ATOM 577 C C . LEU A 1 76 ? -6.758 -0.252 -1.876 1.00 83.50 76 LEU A C 1
ATOM 579 O O . LEU A 1 76 ? -7.379 -0.352 -0.822 1.00 83.50 76 LEU A O 1
ATOM 583 N N . VAL A 1 77 ? -6.787 -1.207 -2.806 1.00 85.31 77 VAL A N 1
ATOM 584 C CA . VAL A 1 77 ? -7.490 -2.482 -2.626 1.00 85.31 77 VAL A CA 1
ATOM 585 C C . VAL A 1 77 ? -6.539 -3.475 -1.968 1.00 85.31 77 VAL A C 1
ATOM 587 O O . VAL A 1 77 ? -5.646 -4.025 -2.613 1.00 85.31 77 VAL A O 1
ATOM 590 N N . ILE A 1 78 ? -6.728 -3.716 -0.672 1.00 84.56 78 ILE A N 1
ATOM 5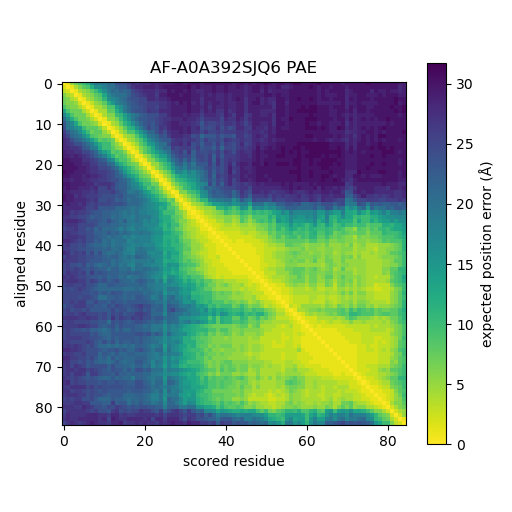91 C CA . ILE A 1 78 ? -5.920 -4.669 0.095 1.00 84.56 78 ILE A CA 1
ATOM 592 C C . ILE A 1 78 ? -6.649 -6.011 0.128 1.00 84.56 78 ILE A C 1
ATOM 594 O O . ILE A 1 78 ? -7.681 -6.152 0.780 1.00 84.56 78 ILE A O 1
ATOM 598 N N . THR A 1 79 ? -6.099 -7.006 -0.570 1.00 86.62 79 THR A N 1
ATOM 599 C CA . THR A 1 79 ? -6.625 -8.378 -0.564 1.00 86.62 79 THR A CA 1
ATOM 600 C C . THR A 1 79 ? -5.756 -9.237 0.353 1.00 86.62 79 THR A C 1
ATOM 602 O O . THR A 1 79 ? -4.616 -9.527 -0.017 1.00 86.62 79 THR A O 1
ATOM 605 N N . PRO A 1 80 ? -6.234 -9.637 1.545 1.00 82.88 80 PRO A N 1
ATOM 606 C CA . PRO A 1 80 ? -5.483 -10.554 2.388 1.00 82.88 80 PRO A CA 1
ATOM 607 C C . PRO A 1 80 ? -5.373 -11.907 1.680 1.00 82.88 80 PRO A C 1
ATOM 609 O O . PRO A 1 80 ? -6.369 -12.591 1.447 1.00 82.88 80 PRO A O 1
ATOM 612 N N . LEU A 1 81 ? -4.147 -12.286 1.330 1.00 82.00 81 LEU A N 1
ATOM 613 C CA . LEU A 1 81 ? -3.821 -13.656 0.955 1.00 82.00 81 LEU A CA 1
ATOM 614 C C . LEU A 1 81 ? -3.797 -14.430 2.273 1.00 82.00 81 LEU A C 1
ATOM 616 O O . LEU A 1 81 ? -3.028 -14.069 3.159 1.00 82.00 81 LEU A O 1
ATOM 620 N N . GLY A 1 82 ? -4.747 -15.35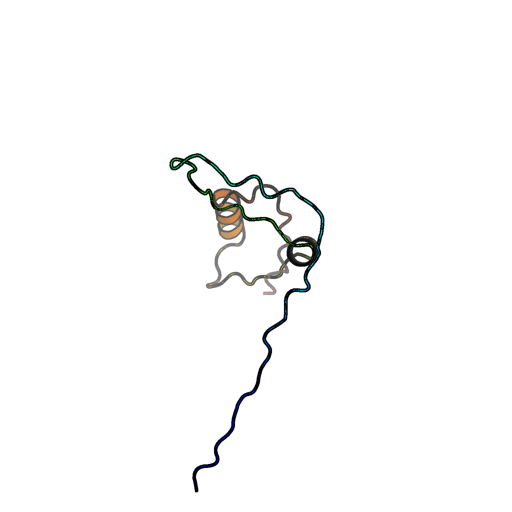1 2.440 1.00 70.88 82 GLY A N 1
ATOM 621 C CA . GLY A 1 82 ? -5.179 -15.882 3.734 1.00 70.88 82 GLY A CA 1
ATOM 622 C C . GLY A 1 82 ? -4.062 -16.175 4.740 1.00 70.88 82 GLY A C 1
ATOM 623 O O . GLY A 1 82 ? -2.976 -16.629 4.392 1.00 70.88 82 GLY A O 1
ATOM 624 N N . ALA A 1 83 ? -4.365 -15.957 6.019 1.00 62.53 83 ALA A N 1
ATOM 625 C CA . ALA A 1 83 ? -3.626 -16.587 7.100 1.00 62.53 83 ALA A CA 1
ATOM 626 C C . ALA A 1 83 ? -4.060 -18.057 7.134 1.00 62.53 83 ALA A C 1
ATOM 628 O O . ALA A 1 83 ? -5.041 -18.390 7.802 1.00 6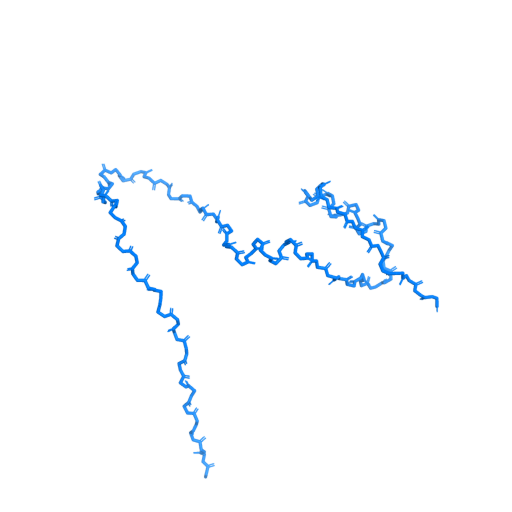2.53 83 ALA A O 1
ATOM 629 N N . ASP A 1 84 ? -3.417 -18.913 6.336 1.00 55.88 84 ASP A N 1
ATOM 630 C CA . ASP A 1 84 ? -3.606 -20.351 6.512 1.00 55.88 84 ASP A CA 1
ATOM 631 C C . ASP A 1 84 ? -3.235 -20.704 7.959 1.00 55.88 84 ASP A C 1
ATOM 633 O O . ASP A 1 84 ? -2.229 -20.231 8.495 1.00 55.88 84 ASP A O 1
ATOM 637 N N . LYS A 1 85 ? -4.144 -21.440 8.604 1.00 50.34 85 LYS A N 1
ATOM 638 C CA . LYS A 1 85 ? -4.018 -21.904 9.987 1.00 50.34 85 LYS A CA 1
ATOM 639 C C . LYS A 1 85 ? -2.879 -22.899 10.147 1.00 50.34 85 LYS A C 1
ATOM 641 O O . LYS A 1 85 ? -2.704 -23.738 9.237 1.00 50.34 85 LYS A O 1
#

Mean predicted aligned error: 16.4 Å